Protein AF-A0A922ZAZ8-F1 (afdb_monomer)

pLDDT: mean 83.33, std 14.6, range [40.16, 95.69]

Secondary structure (DSSP, 8-state):
--EEEEES-TT---EEEESSHHHHHHHHB-TTSBBB-TTT--BEEEE--EE-SSTT-EE--EEEEEEE-SPTT-S-EEEEEEEESSSS----EEEEEEES---SSS-----S-SS-PPP---HHHHHHHHHHHHHTT--

Mean predicted aligned error: 6.71 Å

Nearest PDB structures (foldseek):
  8xmc-assembly1_I  TM=3.339E-01  e=3.211E+00  Arabidopsis thaliana

Structure (mmCIF, N/CA/C/O backbone):
data_AF-A0A922ZAZ8-F1
#
_entry.id   AF-A0A922ZAZ8-F1
#
loop_
_atom_site.group_PDB
_atom_site.id
_atom_site.type_symbol
_atom_site.label_atom_id
_atom_site.label_alt_id
_atom_site.label_comp_id
_atom_site.label_asym_id
_atom_site.label_entity_id
_atom_site.label_seq_id
_atom_site.pdbx_PDB_ins_code
_atom_site.Cartn_x
_atom_site.Cartn_y
_atom_site.Cartn_z
_atom_site.occupancy
_atom_site.B_iso_or_equiv
_atom_site.auth_seq_id
_atom_site.auth_comp_id
_atom_site.auth_asym_id
_atom_site.auth_atom_id
_atom_site.pdbx_PDB_model_num
ATOM 1 N N . MET A 1 1 ? 12.514 -1.447 9.404 1.00 65.75 1 MET A N 1
ATOM 2 C CA . MET A 1 1 ? 12.763 -0.946 8.036 1.00 65.75 1 MET A CA 1
ATOM 3 C C . MET A 1 1 ? 11.838 0.235 7.806 1.00 65.75 1 MET A C 1
ATOM 5 O O . MET A 1 1 ? 10.653 0.091 8.077 1.00 65.75 1 MET A O 1
ATOM 9 N N . SER A 1 2 ? 12.363 1.373 7.359 1.00 84.56 2 SER A N 1
ATOM 10 C CA . SER A 1 2 ? 11.558 2.562 7.050 1.00 84.56 2 SER A CA 1
ATOM 11 C C . SER A 1 2 ? 11.052 2.548 5.607 1.00 84.56 2 SER A C 1
ATOM 13 O O . SER A 1 2 ? 11.735 2.026 4.724 1.00 84.56 2 SER A O 1
ATOM 15 N N . PHE A 1 3 ? 9.915 3.186 5.352 1.00 89.56 3 PHE A N 1
ATOM 16 C CA . PHE A 1 3 ? 9.341 3.381 4.024 1.00 89.56 3 PHE A CA 1
ATOM 17 C C . PHE A 1 3 ? 9.553 4.826 3.578 1.00 89.56 3 PHE A C 1
ATOM 19 O O . PHE A 1 3 ? 9.164 5.747 4.287 1.00 89.56 3 PHE A O 1
ATOM 26 N N . LYS A 1 4 ? 10.174 5.021 2.413 1.00 94.56 4 LYS A N 1
ATOM 27 C CA . LYS A 1 4 ? 10.264 6.327 1.752 1.00 94.56 4 LYS A CA 1
ATOM 28 C C . LYS A 1 4 ? 9.060 6.469 0.826 1.00 94.56 4 LYS A C 1
ATOM 30 O O . LYS A 1 4 ? 8.879 5.615 -0.042 1.00 94.56 4 LYS A O 1
ATOM 35 N N . LEU A 1 5 ? 8.263 7.511 1.030 1.00 94.44 5 LEU A N 1
ATOM 36 C CA . LEU A 1 5 ? 7.112 7.827 0.196 1.00 94.44 5 LEU A CA 1
ATOM 37 C C . LEU A 1 5 ? 7.442 9.005 -0.722 1.00 94.44 5 LEU A C 1
ATOM 39 O O . LEU A 1 5 ? 8.099 9.964 -0.313 1.00 94.44 5 LEU A O 1
ATOM 43 N N . THR A 1 6 ? 6.944 8.942 -1.950 1.00 93.62 6 THR A N 1
ATOM 44 C CA . THR A 1 6 ? 7.045 10.012 -2.944 1.00 93.62 6 THR A CA 1
ATOM 45 C C . THR A 1 6 ? 5.647 10.506 -3.288 1.00 93.62 6 THR A C 1
ATOM 47 O O . THR A 1 6 ? 4.762 9.698 -3.573 1.00 93.62 6 THR A O 1
ATOM 50 N N . CYS A 1 7 ? 5.437 11.821 -3.222 1.00 92.94 7 CYS A N 1
ATOM 51 C CA . CYS A 1 7 ? 4.177 12.447 -3.608 1.00 92.94 7 CYS A CA 1
ATOM 52 C C . CYS A 1 7 ? 4.030 12.463 -5.135 1.00 92.94 7 CYS A C 1
ATOM 54 O O . CYS A 1 7 ? 4.995 12.735 -5.843 1.00 92.94 7 CYS A O 1
ATOM 56 N N . ASN A 1 8 ? 2.827 12.196 -5.653 1.00 90.25 8 ASN A N 1
ATOM 57 C CA . ASN A 1 8 ? 2.560 12.334 -7.089 1.00 90.25 8 ASN A CA 1
ATOM 58 C C . ASN A 1 8 ? 2.424 13.801 -7.535 1.00 90.25 8 ASN A C 1
ATOM 60 O O . ASN A 1 8 ? 2.486 14.083 -8.729 1.00 90.25 8 ASN A O 1
ATOM 64 N N . ASN A 1 9 ? 2.199 14.735 -6.607 1.00 90.62 9 ASN A N 1
ATOM 65 C CA . ASN A 1 9 ? 2.150 16.153 -6.937 1.00 90.62 9 ASN A CA 1
ATOM 66 C C . ASN A 1 9 ? 3.578 16.692 -7.097 1.00 90.62 9 ASN A C 1
ATOM 68 O O . ASN A 1 9 ? 4.282 16.860 -6.110 1.00 90.62 9 ASN A O 1
ATOM 72 N N . ILE A 1 10 ? 3.979 17.012 -8.329 1.00 85.25 10 ILE A N 1
ATOM 73 C CA . ILE A 1 10 ? 5.329 17.506 -8.668 1.00 85.25 10 ILE A CA 1
ATOM 74 C C . ILE A 1 10 ? 5.657 18.827 -7.951 1.00 85.25 10 ILE A C 1
ATOM 76 O O . ILE A 1 10 ? 6.815 19.100 -7.648 1.00 85.25 10 ILE A O 1
ATOM 80 N N . LYS A 1 11 ? 4.640 19.642 -7.640 1.00 89.19 11 LYS A N 1
ATOM 81 C CA . LYS A 1 11 ? 4.817 20.895 -6.888 1.00 89.19 11 LYS A CA 1
ATOM 82 C C . LYS A 1 11 ? 5.035 20.649 -5.393 1.00 89.19 11 LYS A C 1
ATOM 84 O O . LYS A 1 11 ? 5.528 21.525 -4.692 1.00 89.19 11 LYS A O 1
ATOM 89 N N . CYS A 1 12 ? 4.663 19.469 -4.902 1.00 86.88 12 CYS A N 1
ATOM 90 C CA . CYS A 1 12 ? 4.873 19.054 -3.525 1.00 86.88 12 CYS A CA 1
ATOM 91 C C . CYS A 1 12 ? 6.255 18.401 -3.419 1.00 86.88 12 CYS A C 1
ATOM 93 O O . CYS A 1 12 ? 6.441 17.231 -3.749 1.00 86.88 12 CYS A O 1
ATOM 95 N N . GLN A 1 13 ? 7.240 19.171 -2.960 1.00 78.88 13 GLN A N 1
ATOM 96 C CA . GLN A 1 13 ? 8.621 18.700 -2.815 1.00 78.88 13 GLN A CA 1
ATOM 97 C C . GLN A 1 13 ? 8.835 17.820 -1.572 1.00 78.88 13 GLN A C 1
ATOM 99 O O . GLN A 1 13 ? 9.969 17.441 -1.269 1.00 78.88 13 GLN A O 1
ATOM 104 N N . SER A 1 14 ? 7.776 17.472 -0.835 1.00 76.88 14 SER A N 1
ATOM 105 C CA . SER A 1 14 ? 7.933 16.732 0.407 1.00 76.88 14 SER A CA 1
ATOM 106 C C . SER A 1 14 ? 8.172 15.241 0.172 1.00 76.88 14 SER A C 1
ATOM 108 O O . SER A 1 14 ? 7.345 14.480 -0.340 1.00 76.88 14 SER A O 1
ATOM 110 N N . CYS A 1 15 ? 9.366 14.807 0.571 1.00 73.75 15 CYS A N 1
ATOM 111 C CA . CYS A 1 15 ? 9.699 13.401 0.731 1.00 73.75 15 CYS A CA 1
ATOM 112 C C . CYS A 1 15 ? 9.334 12.976 2.150 1.00 73.75 15 CYS A C 1
ATOM 114 O O . CYS A 1 15 ? 9.985 13.388 3.108 1.00 73.75 15 CYS A O 1
ATOM 116 N N . GLN A 1 16 ? 8.333 12.108 2.277 1.00 89.25 16 GLN A N 1
ATOM 117 C CA . GLN A 1 16 ? 7.899 11.612 3.579 1.00 89.25 16 GLN A CA 1
ATOM 118 C C . GLN A 1 16 ? 8.553 10.272 3.902 1.00 89.25 16 GLN A C 1
ATOM 120 O O . GLN A 1 16 ? 8.933 9.494 3.014 1.00 89.25 16 GLN A O 1
ATOM 125 N N . ARG A 1 17 ? 8.689 9.982 5.196 1.00 92.12 17 ARG A N 1
ATOM 126 C CA . ARG A 1 17 ? 9.300 8.740 5.665 1.00 92.12 17 ARG A CA 1
ATOM 127 C C . ARG A 1 17 ? 8.516 8.158 6.829 1.00 92.12 17 ARG A C 1
ATOM 129 O O . ARG A 1 17 ? 8.539 8.707 7.923 1.00 92.12 17 ARG A O 1
ATOM 136 N N . ALA A 1 18 ? 7.919 6.990 6.614 1.00 91.19 18 ALA A N 1
ATOM 137 C CA . ALA A 1 18 ? 7.368 6.192 7.700 1.00 91.19 18 ALA A CA 1
ATOM 138 C C . ALA A 1 18 ? 8.474 5.328 8.325 1.00 91.19 18 ALA A C 1
ATOM 140 O O . ALA A 1 18 ? 9.213 4.624 7.627 1.00 91.19 18 ALA A O 1
ATOM 141 N N . LYS A 1 19 ? 8.602 5.348 9.649 1.00 88.75 19 LYS A N 1
ATOM 142 C CA . LYS A 1 19 ? 9.599 4.593 10.423 1.00 88.75 19 LYS A CA 1
ATOM 143 C C . LYS A 1 19 ? 9.379 3.084 10.321 1.00 88.75 19 LYS A C 1
ATOM 145 O O . LYS A 1 19 ? 10.342 2.314 10.314 1.00 88.75 19 LYS A O 1
ATOM 150 N N . ASN A 1 20 ? 8.119 2.664 10.243 1.00 84.75 20 ASN A N 1
ATOM 151 C CA . ASN A 1 20 ? 7.697 1.270 10.176 1.00 84.75 20 ASN A CA 1
ATOM 152 C C . ASN A 1 20 ? 6.286 1.144 9.555 1.00 84.75 20 ASN A C 1
ATOM 154 O O . ASN A 1 20 ? 5.728 2.129 9.083 1.00 84.75 20 ASN A O 1
ATOM 158 N N . ILE A 1 21 ? 5.726 -0.072 9.506 1.00 85.75 21 ILE A N 1
ATOM 159 C CA . ILE A 1 21 ? 4.418 -0.329 8.871 1.00 85.75 21 ILE A CA 1
ATOM 160 C C . ILE A 1 21 ? 3.245 0.245 9.672 1.00 85.75 21 ILE A C 1
ATOM 162 O O . ILE A 1 21 ? 2.253 0.652 9.084 1.00 85.75 21 ILE A O 1
ATOM 166 N N . VAL A 1 22 ? 3.365 0.299 11.002 1.00 86.12 22 VAL A N 1
ATOM 167 C CA . VAL A 1 22 ? 2.336 0.870 11.882 1.00 86.12 22 VAL A CA 1
ATOM 168 C C . VAL A 1 22 ? 2.247 2.369 11.640 1.00 86.12 22 VAL A C 1
ATOM 170 O O . VAL A 1 22 ? 1.169 2.885 11.394 1.00 86.12 22 VAL A O 1
ATOM 173 N N 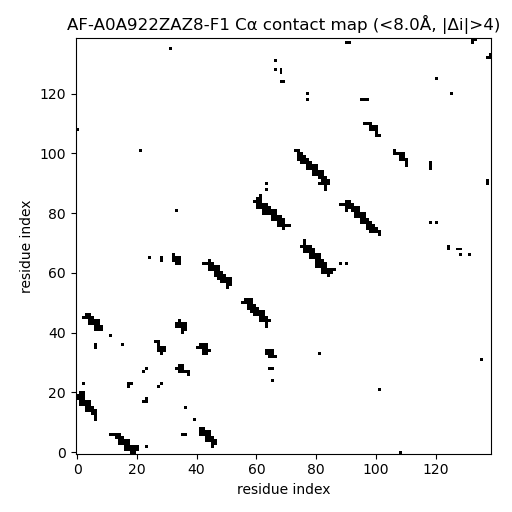. ASP A 1 23 ? 3.399 3.036 11.619 1.00 89.38 23 ASP A N 1
ATOM 174 C CA . ASP A 1 23 ? 3.531 4.449 11.270 1.00 89.38 23 ASP A CA 1
ATOM 175 C C . ASP A 1 23 ? 3.006 4.733 9.852 1.00 89.38 23 ASP A C 1
ATOM 177 O O . ASP A 1 23 ? 2.244 5.672 9.643 1.00 89.38 23 ASP A O 1
ATOM 181 N N . LEU A 1 24 ? 3.330 3.865 8.884 1.00 91.81 24 LEU A N 1
ATOM 182 C CA . LEU A 1 24 ? 2.834 3.981 7.510 1.00 91.81 24 LEU A CA 1
ATOM 183 C C . LEU A 1 24 ? 1.299 3.949 7.448 1.00 91.81 24 LEU A C 1
ATOM 185 O O . LEU A 1 24 ? 0.696 4.799 6.801 1.00 91.81 24 LEU A O 1
ATOM 189 N N . ILE A 1 25 ? 0.679 2.975 8.118 1.00 90.81 25 ILE A N 1
ATOM 190 C CA . ILE A 1 25 ? -0.779 2.812 8.138 1.00 90.81 25 ILE A CA 1
ATOM 191 C C . ILE A 1 25 ? -1.446 3.978 8.870 1.00 90.81 25 ILE A C 1
ATOM 193 O O . ILE A 1 25 ? -2.386 4.559 8.346 1.00 90.81 25 ILE A O 1
ATOM 197 N N . SER A 1 26 ? -0.957 4.338 10.057 1.00 90.75 26 SER A N 1
ATOM 198 C CA . SER A 1 26 ? -1.610 5.344 10.898 1.00 90.75 26 SER A CA 1
ATOM 199 C C . SER A 1 26 ? -1.541 6.758 10.327 1.00 90.75 26 SER A C 1
ATOM 201 O O . SER A 1 26 ? -2.478 7.522 10.526 1.00 90.75 26 SER A O 1
ATOM 203 N N . ASN A 1 27 ? -0.443 7.111 9.651 1.00 94.00 27 ASN A N 1
ATOM 204 C CA . ASN A 1 27 ? -0.175 8.503 9.278 1.00 94.00 27 ASN A CA 1
ATOM 205 C C . ASN A 1 27 ? -0.286 8.785 7.781 1.00 94.00 27 ASN A C 1
ATOM 207 O O . ASN A 1 27 ? -0.366 9.947 7.392 1.00 94.00 27 ASN A O 1
ATOM 211 N N . TYR A 1 28 ? -0.271 7.751 6.940 1.00 95.62 28 TYR A N 1
ATOM 212 C CA . TYR A 1 28 ? -0.228 7.945 5.494 1.00 95.62 28 TYR A CA 1
ATOM 213 C C . TYR A 1 28 ? -1.314 7.193 4.741 1.00 95.62 28 TYR A C 1
ATOM 215 O O . TYR A 1 28 ? -1.481 7.479 3.567 1.00 95.62 28 TYR A O 1
ATOM 223 N N . VAL A 1 29 ? -2.050 6.250 5.332 1.00 95.56 29 VAL A N 1
ATOM 224 C CA . VAL A 1 29 ? -3.150 5.577 4.620 1.00 95.56 29 VAL A CA 1
ATOM 225 C C . VAL A 1 29 ? -4.432 6.389 4.785 1.00 95.56 29 VAL A C 1
ATOM 227 O O . VAL A 1 29 ? -4.897 6.609 5.900 1.00 95.56 29 VAL A O 1
ATOM 230 N N . GLY A 1 30 ? -4.989 6.849 3.665 1.00 95.31 30 GLY A N 1
ATOM 231 C CA . GLY A 1 30 ? -6.276 7.533 3.619 1.00 95.31 30 GLY A CA 1
ATOM 232 C C . GLY A 1 30 ? -7.460 6.577 3.764 1.00 95.31 30 GLY A C 1
ATOM 233 O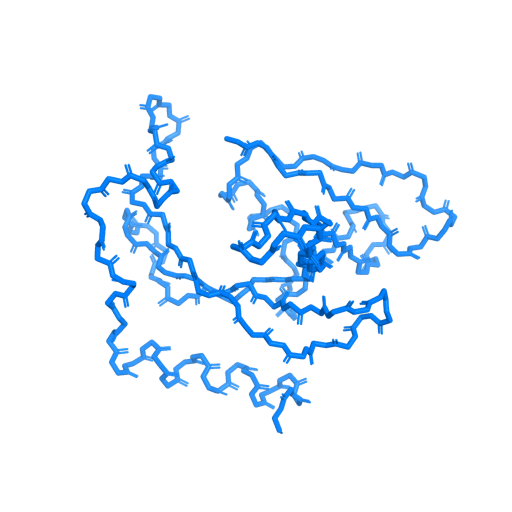 O . GLY A 1 30 ? -7.317 5.357 3.707 1.00 95.31 30 GLY A O 1
ATOM 234 N N . ASN A 1 31 ? -8.660 7.145 3.895 1.00 93.19 31 ASN A N 1
ATOM 235 C CA . ASN A 1 31 ? -9.909 6.374 3.989 1.00 93.19 31 ASN A CA 1
ATOM 236 C C . ASN A 1 31 ? -10.224 5.564 2.718 1.00 93.19 31 ASN A C 1
ATOM 238 O O . ASN A 1 31 ? -11.002 4.621 2.771 1.00 93.19 31 ASN A O 1
ATOM 242 N N . ASP A 1 32 ? -9.617 5.929 1.589 1.00 93.38 32 ASP A N 1
ATOM 243 C CA . ASP A 1 32 ? -9.693 5.223 0.309 1.00 93.38 32 ASP A CA 1
ATOM 244 C C . ASP A 1 32 ? -8.584 4.169 0.143 1.00 93.38 32 ASP A C 1
ATOM 246 O O . ASP A 1 32 ? -8.342 3.690 -0.963 1.00 93.38 32 ASP A O 1
ATOM 250 N N . HIS A 1 33 ? -7.885 3.827 1.231 1.00 95.44 33 HIS A N 1
ATOM 251 C CA . HIS A 1 33 ? -6.770 2.875 1.300 1.00 95.44 33 HIS A CA 1
ATOM 252 C C . HIS A 1 33 ? -5.488 3.310 0.586 1.00 95.44 33 HIS A C 1
ATOM 254 O O . HIS A 1 33 ? -4.471 2.621 0.700 1.00 95.44 33 HIS A O 1
ATOM 260 N N . PHE A 1 34 ? -5.476 4.440 -0.122 1.00 95.62 34 PHE A N 1
ATOM 261 C CA . PHE A 1 34 ? -4.280 4.947 -0.791 1.00 95.62 34 PHE A CA 1
ATOM 262 C C . PHE A 1 34 ? -3.347 5.653 0.185 1.00 95.62 34 PHE A C 1
ATOM 264 O O . PHE A 1 34 ? -3.773 6.232 1.182 1.00 95.62 34 PHE A O 1
ATOM 271 N N . PHE A 1 35 ? -2.052 5.658 -0.125 1.00 95.69 35 PHE A N 1
ATOM 272 C CA . PHE A 1 35 ? -1.123 6.529 0.575 1.00 95.69 35 PHE A CA 1
ATOM 273 C C . PHE A 1 35 ? -1.418 7.986 0.220 1.00 95.69 35 PHE A C 1
ATOM 275 O O . PHE A 1 35 ? -1.512 8.317 -0.961 1.00 95.69 35 PHE A O 1
ATOM 282 N N . LYS A 1 36 ? -1.522 8.860 1.216 1.00 95.50 36 LYS A N 1
ATOM 283 C CA . LYS A 1 36 ? -1.835 10.281 1.087 1.00 95.50 36 LYS A CA 1
ATOM 284 C C . LYS A 1 36 ? -0.714 11.122 1.672 1.00 95.50 36 LYS A C 1
ATOM 286 O O . LYS A 1 36 ? -0.156 10.808 2.721 1.00 95.50 36 LYS A O 1
ATOM 291 N N . CYS A 1 37 ? -0.393 12.206 0.978 1.00 94.50 37 CYS A N 1
ATOM 292 C CA . CYS A 1 37 ? 0.522 13.212 1.487 1.00 94.50 37 CYS A CA 1
ATOM 293 C C . CYS A 1 37 ? -0.193 14.033 2.570 1.00 94.50 37 CYS A C 1
ATOM 295 O O . CYS A 1 37 ? -1.233 14.612 2.259 1.00 94.50 37 CYS A O 1
ATOM 297 N N . PRO A 1 38 ? 0.344 14.140 3.797 1.00 92.81 38 PRO A N 1
ATOM 298 C CA . PRO A 1 38 ? -0.297 14.915 4.861 1.00 92.81 38 PRO A CA 1
ATOM 299 C C . PRO A 1 38 ? -0.343 16.421 4.559 1.00 92.81 38 PRO A C 1
ATOM 301 O O . PRO A 1 38 ? -1.182 17.127 5.102 1.00 92.81 38 PRO A O 1
ATOM 304 N N . GLU A 1 39 ? 0.525 16.916 3.673 1.00 93.00 39 GLU A N 1
ATOM 305 C CA . GLU A 1 39 ? 0.606 18.343 3.336 1.00 93.00 39 GLU A CA 1
ATOM 306 C C . GLU A 1 39 ? -0.357 18.755 2.216 1.00 93.00 39 GLU A C 1
ATOM 308 O O . GLU A 1 39 ? -0.924 19.841 2.257 1.00 93.00 39 GLU A O 1
ATOM 313 N N . CYS A 1 40 ? -0.539 17.913 1.191 1.00 93.31 40 CYS A N 1
ATOM 314 C CA . CYS A 1 40 ? -1.317 18.280 -0.003 1.00 93.31 40 CYS A CA 1
ATOM 315 C C . CYS A 1 40 ? -2.426 17.288 -0.373 1.00 93.31 40 CYS A C 1
ATOM 317 O O . CYS A 1 40 ? -3.041 17.432 -1.430 1.00 93.31 40 CYS A O 1
ATOM 319 N N . SER A 1 41 ? -2.652 16.255 0.445 1.00 93.25 41 SER A N 1
ATOM 320 C CA . SER A 1 41 ? -3.672 15.206 0.271 1.00 93.25 41 SER A CA 1
ATOM 321 C C . SER A 1 41 ? -3.607 14.401 -1.037 1.00 93.25 41 SER A C 1
ATOM 323 O O . SER A 1 41 ? -4.447 13.534 -1.275 1.00 93.25 41 SER A O 1
ATOM 325 N N . HIS A 1 42 ? -2.606 14.631 -1.891 1.00 93.50 42 HIS A N 1
ATOM 326 C CA . HIS A 1 42 ? -2.418 13.859 -3.115 1.00 93.50 42 HIS A CA 1
ATOM 327 C C . HIS A 1 42 ? -1.927 12.447 -2.809 1.00 93.50 42 HIS A C 1
ATOM 329 O O . HIS A 1 42 ? -1.266 12.194 -1.797 1.00 93.50 42 HIS A O 1
ATOM 335 N N . ASN A 1 43 ? -2.208 11.533 -3.739 1.00 94.00 43 ASN A N 1
ATOM 336 C CA . ASN A 1 43 ? -1.729 10.163 -3.643 1.00 94.00 43 ASN A CA 1
ATOM 337 C C . ASN A 1 43 ? -0.197 10.121 -3.645 1.00 94.00 43 ASN A C 1
ATOM 339 O O . ASN A 1 43 ? 0.463 10.817 -4.421 1.00 94.00 43 ASN A O 1
ATOM 343 N N . MET A 1 44 ? 0.353 9.254 -2.808 1.00 94.31 44 MET A N 1
ATOM 344 C CA . MET A 1 44 ? 1.773 8.949 -2.732 1.00 94.31 44 MET A CA 1
ATOM 345 C C . MET A 1 44 ? 2.040 7.512 -3.176 1.00 94.31 44 MET A C 1
ATOM 347 O O . MET A 1 44 ? 1.130 6.704 -3.373 1.00 94.31 44 MET A O 1
ATOM 351 N N . TYR A 1 45 ? 3.315 7.174 -3.312 1.00 94.50 45 TYR A N 1
ATOM 352 C CA . TYR A 1 45 ? 3.740 5.803 -3.546 1.00 94.50 45 TYR A CA 1
ATOM 353 C C . TYR A 1 45 ? 5.068 5.481 -2.880 1.00 94.50 45 TYR A C 1
ATOM 355 O O . TYR A 1 45 ? 5.864 6.361 -2.559 1.00 94.50 45 TYR A O 1
ATOM 363 N N . ILE A 1 46 ? 5.327 4.186 -2.734 1.00 94.12 46 ILE A N 1
ATOM 364 C CA . ILE A 1 46 ? 6.626 3.645 -2.343 1.00 94.12 46 ILE A CA 1
ATOM 365 C C . ILE A 1 46 ? 7.161 2.855 -3.534 1.00 94.12 46 ILE A C 1
ATOM 367 O O . ILE A 1 46 ? 6.569 1.845 -3.919 1.00 94.12 46 ILE A O 1
ATOM 371 N N . LYS A 1 47 ? 8.284 3.293 -4.113 1.00 93.38 47 LYS A N 1
ATOM 372 C CA . LYS A 1 47 ? 8.993 2.506 -5.131 1.00 93.38 47 LYS A CA 1
ATOM 373 C C . LYS A 1 47 ? 9.802 1.407 -4.440 1.00 93.38 47 LYS A C 1
ATOM 375 O O . LYS A 1 47 ? 10.512 1.667 -3.465 1.00 93.38 47 LYS A O 1
ATOM 380 N N . LYS A 1 48 ? 9.695 0.180 -4.938 1.00 91.00 48 LYS A N 1
ATOM 381 C CA . LYS A 1 48 ? 10.559 -0.941 -4.562 1.00 91.00 48 LYS A CA 1
ATOM 382 C C . LYS A 1 48 ? 11.264 -1.471 -5.806 1.00 91.00 48 LYS A C 1
ATOM 384 O O . LYS A 1 48 ? 10.830 -1.202 -6.920 1.00 91.00 48 LYS A O 1
ATOM 389 N N . SER A 1 49 ? 12.352 -2.199 -5.597 1.00 91.69 49 SER A N 1
ATOM 390 C CA . SER A 1 49 ? 13.067 -2.917 -6.646 1.00 91.69 49 SER A CA 1
ATOM 391 C C . SER A 1 49 ? 13.565 -4.230 -6.054 1.00 91.69 49 SER A C 1
ATOM 393 O O . SER A 1 49 ? 14.085 -4.242 -4.933 1.00 91.69 49 SER A O 1
ATOM 395 N N . PHE A 1 50 ? 13.327 -5.326 -6.763 1.00 87.94 50 PHE A N 1
ATOM 396 C CA . PHE A 1 50 ? 13.722 -6.675 -6.375 1.00 87.94 50 PHE A CA 1
ATOM 397 C C . PHE A 1 50 ? 14.416 -7.336 -7.556 1.00 87.94 50 PHE A C 1
ATOM 399 O O . PHE A 1 50 ? 13.886 -7.312 -8.666 1.00 87.94 50 PHE A O 1
ATOM 406 N N . ASN A 1 51 ? 15.566 -7.957 -7.311 1.00 90.44 51 ASN A N 1
ATOM 407 C CA . ASN A 1 51 ? 16.178 -8.836 -8.299 1.00 90.44 51 ASN A CA 1
ATOM 408 C C . ASN A 1 51 ? 15.330 -10.103 -8.398 1.00 90.44 51 ASN A C 1
ATOM 410 O O . ASN A 1 51 ? 14.993 -10.705 -7.374 1.00 90.44 51 ASN A O 1
ATOM 414 N N . LEU A 1 52 ? 14.955 -10.468 -9.618 1.00 87.00 52 LEU A N 1
ATOM 415 C CA . LEU A 1 52 ? 14.277 -11.726 -9.881 1.00 87.00 52 LEU A CA 1
ATOM 416 C C . LEU A 1 52 ? 15.303 -12.858 -9.999 1.00 87.00 52 LEU A C 1
ATOM 418 O O . LEU A 1 52 ? 16.510 -12.620 -10.046 1.00 87.00 52 LEU A O 1
ATOM 422 N N . GLN A 1 53 ? 14.815 -14.098 -9.989 1.00 88.06 53 GLN A N 1
ATOM 423 C CA . GLN A 1 53 ? 15.678 -15.273 -10.123 1.00 88.06 53 GLN A CA 1
ATOM 424 C C . GLN A 1 53 ? 16.319 -15.335 -11.512 1.00 88.06 53 GLN A C 1
ATOM 426 O O . GLN A 1 53 ? 17.445 -15.806 -11.656 1.00 88.06 53 GLN A O 1
ATOM 431 N N . GLU A 1 54 ? 15.623 -14.838 -12.534 1.00 88.69 54 GLU A N 1
ATOM 432 C CA . GLU A 1 54 ? 16.152 -14.728 -13.882 1.00 88.69 54 GLU A CA 1
ATOM 433 C C . GLU A 1 54 ? 17.213 -13.625 -13.963 1.00 88.69 54 GLU A C 1
ATOM 435 O O . GLU A 1 54 ? 16.966 -12.462 -13.627 1.00 88.69 54 GLU A O 1
ATOM 440 N N . LEU A 1 55 ? 18.394 -13.991 -14.466 1.00 89.69 55 LEU A N 1
ATOM 441 C CA . LEU A 1 55 ? 19.539 -13.095 -14.576 1.00 89.69 55 LEU A CA 1
ATOM 442 C C . LEU A 1 55 ? 19.176 -11.802 -15.323 1.00 89.69 55 LEU A C 1
ATOM 444 O O . LEU A 1 55 ? 18.601 -11.825 -16.412 1.00 89.69 55 LEU A O 1
ATOM 448 N N . GLY A 1 56 ? 19.532 -10.667 -14.721 1.00 89.44 56 GLY A N 1
ATOM 449 C CA . GLY A 1 56 ? 19.320 -9.338 -15.298 1.00 89.44 56 GLY A CA 1
ATOM 450 C C . GLY A 1 56 ? 17.877 -8.830 -15.239 1.00 89.44 56 GLY A C 1
ATOM 451 O O . GLY A 1 56 ? 17.617 -7.725 -15.710 1.00 89.44 56 GLY A O 1
ATOM 452 N N . ARG A 1 57 ? 16.933 -9.583 -14.657 1.00 88.75 57 ARG A N 1
ATOM 453 C CA . ARG A 1 57 ? 15.552 -9.120 -14.495 1.00 88.75 57 ARG A CA 1
ATOM 454 C C . ARG A 1 57 ? 15.325 -8.511 -13.118 1.00 88.75 57 ARG A C 1
ATOM 456 O O . ARG A 1 57 ? 15.666 -9.087 -12.087 1.00 88.75 57 ARG A O 1
ATOM 463 N N . THR A 1 58 ? 14.676 -7.353 -13.106 1.00 92.12 58 THR A N 1
ATOM 464 C CA . THR A 1 58 ? 14.237 -6.675 -11.888 1.00 92.12 58 THR A CA 1
ATOM 465 C C . THR A 1 58 ? 12.729 -6.480 -11.908 1.00 92.12 58 THR A C 1
ATOM 467 O O . THR A 1 58 ? 12.116 -6.216 -12.945 1.00 92.12 58 THR A O 1
ATOM 470 N N . TRP A 1 59 ? 12.107 -6.616 -10.742 1.00 88.44 59 TRP A N 1
ATOM 471 C CA . TRP A 1 59 ? 10.720 -6.236 -10.532 1.00 88.44 59 TRP A CA 1
ATOM 472 C C . TRP A 1 59 ? 10.670 -4.933 -9.747 1.00 88.44 59 TRP A C 1
ATOM 474 O O . TRP A 1 59 ? 11.099 -4.877 -8.593 1.00 88.44 59 TRP A O 1
ATOM 484 N N . GLU A 1 60 ? 10.119 -3.890 -10.368 1.00 92.25 60 GLU A N 1
ATOM 485 C CA . GLU A 1 60 ? 10.025 -2.551 -9.784 1.00 92.25 60 GLU A CA 1
ATOM 486 C C . GLU A 1 60 ? 8.573 -2.142 -9.487 1.00 92.25 60 GLU A C 1
ATOM 488 O O . GLU A 1 60 ? 7.984 -1.338 -10.216 1.00 92.25 60 GLU A O 1
ATOM 493 N N . PRO A 1 61 ? 7.935 -2.695 -8.443 1.00 93.81 61 PRO A N 1
ATOM 494 C CA . PRO A 1 61 ? 6.572 -2.323 -8.117 1.00 93.81 61 PRO A CA 1
ATOM 495 C C . PRO A 1 61 ? 6.503 -0.960 -7.427 1.00 93.81 61 PRO A C 1
ATOM 497 O O . PRO A 1 61 ? 7.367 -0.569 -6.633 1.00 93.81 61 PRO A O 1
ATOM 500 N N . TYR A 1 62 ? 5.383 -0.284 -7.657 1.00 95.12 62 TYR A N 1
ATOM 501 C CA . TYR A 1 62 ? 4.966 0.888 -6.902 1.00 95.12 62 TYR A CA 1
ATOM 502 C C . TYR A 1 62 ? 3.854 0.468 -5.944 1.00 95.12 62 TYR A C 1
ATOM 504 O O . TYR A 1 62 ? 2.769 0.082 -6.389 1.00 95.12 62 TYR A O 1
ATOM 512 N N . LEU A 1 63 ? 4.114 0.549 -4.639 1.00 95.38 63 LEU A N 1
ATOM 513 C CA . LEU A 1 63 ? 3.094 0.346 -3.611 1.00 95.38 63 LEU A CA 1
ATOM 514 C C . LEU A 1 63 ? 2.304 1.645 -3.468 1.00 95.38 63 LEU A C 1
ATOM 516 O O . LEU A 1 63 ? 2.897 2.704 -3.263 1.00 95.38 63 LEU A O 1
ATOM 520 N N . ARG A 1 64 ? 0.984 1.564 -3.591 1.00 95.62 64 ARG A N 1
ATOM 521 C CA . ARG A 1 64 ? 0.081 2.721 -3.676 1.00 95.62 64 ARG A CA 1
ATOM 522 C C . ARG A 1 64 ? -0.811 2.893 -2.462 1.00 95.62 64 ARG A C 1
ATOM 524 O O . ARG A 1 64 ? -1.337 3.978 -2.262 1.00 95.62 64 ARG A O 1
ATOM 531 N N . GLY A 1 65 ? -0.989 1.840 -1.680 1.00 95.62 65 GLY A N 1
ATOM 532 C CA . GLY A 1 65 ? -1.926 1.828 -0.572 1.00 95.62 65 GLY A CA 1
ATOM 533 C C . GLY A 1 65 ? -1.895 0.516 0.192 1.00 95.62 65 GLY A C 1
ATOM 534 O O . GLY A 1 65 ? -1.141 -0.397 -0.167 1.00 95.62 65 GLY A O 1
ATOM 535 N N . ILE A 1 66 ? -2.709 0.433 1.240 1.00 95.00 66 ILE A N 1
ATOM 536 C CA . ILE A 1 66 ? -2.836 -0.736 2.109 1.00 95.00 66 ILE A CA 1
ATOM 537 C C . ILE A 1 66 ? -4.304 -0.974 2.439 1.00 95.00 66 ILE A C 1
ATOM 539 O O . ILE A 1 66 ? -4.972 -0.065 2.914 1.00 95.00 66 ILE A O 1
ATOM 543 N N . ILE A 1 67 ? -4.753 -2.223 2.312 1.00 93.50 67 ILE A N 1
ATOM 544 C CA . ILE A 1 67 ? -6.010 -2.679 2.915 1.00 93.50 67 ILE A CA 1
ATOM 545 C C . ILE A 1 67 ? -5.676 -3.551 4.123 1.00 93.50 67 ILE A C 1
ATOM 547 O O . ILE A 1 67 ? -5.012 -4.588 4.011 1.00 93.50 67 ILE A O 1
ATOM 551 N N . GLU A 1 68 ? -6.153 -3.141 5.296 1.00 91.88 68 GLU A N 1
ATOM 552 C CA . GLU A 1 68 ? -5.982 -3.896 6.533 1.00 91.88 68 GLU A CA 1
ATOM 553 C C . GLU A 1 68 ? -6.994 -5.044 6.635 1.00 91.88 68 GLU A C 1
ATOM 555 O O . GLU A 1 68 ? -8.207 -4.829 6.623 1.00 91.88 68 GLU A O 1
ATOM 560 N N . LEU A 1 69 ? -6.513 -6.275 6.815 1.00 89.44 69 LEU A N 1
ATOM 561 C CA . LEU A 1 69 ? -7.359 -7.470 6.954 1.00 89.44 69 LEU A CA 1
ATOM 562 C C . LEU A 1 69 ? -7.418 -7.996 8.397 1.00 89.44 69 LEU A C 1
ATOM 564 O O . LEU A 1 69 ? -8.216 -8.881 8.712 1.00 89.44 69 LEU A O 1
ATOM 568 N N . GLY A 1 70 ? -6.558 -7.487 9.279 1.00 83.06 70 GLY A N 1
ATOM 569 C CA . GLY A 1 70 ? -6.528 -7.821 10.701 1.00 83.06 70 GLY A CA 1
ATOM 570 C C . GLY A 1 70 ? -7.452 -6.960 11.565 1.00 83.06 70 GLY A C 1
ATOM 571 O O . GLY A 1 70 ? -7.948 -5.920 11.140 1.00 83.06 70 GLY A O 1
ATOM 572 N N . ILE A 1 71 ? -7.640 -7.391 12.811 1.00 79.38 71 ILE A N 1
ATOM 573 C CA . ILE A 1 71 ? -8.367 -6.635 13.837 1.00 79.38 71 ILE A CA 1
ATOM 574 C C . ILE A 1 71 ? -7.377 -5.692 14.536 1.00 79.38 71 ILE A C 1
ATOM 576 O O . ILE A 1 71 ? -6.263 -6.101 14.880 1.00 79.38 71 ILE A O 1
ATOM 580 N N . ARG A 1 72 ? -7.765 -4.427 14.744 1.00 77.12 72 ARG A N 1
ATOM 581 C CA . ARG A 1 72 ? -6.961 -3.453 15.503 1.00 77.12 72 ARG A CA 1
ATOM 582 C C . ARG A 1 72 ? -6.674 -3.985 16.914 1.00 77.12 72 ARG A C 1
ATOM 584 O O . ARG A 1 72 ? -7.535 -4.594 17.533 1.00 77.12 72 ARG A O 1
ATOM 591 N N . GLY A 1 73 ? -5.448 -3.784 17.396 1.00 72.00 73 GLY A N 1
ATOM 592 C CA . GLY A 1 73 ? -4.999 -4.257 18.714 1.00 72.00 73 GLY A CA 1
ATOM 593 C C . GLY A 1 73 ? -4.415 -5.676 18.747 1.00 72.00 73 GLY A C 1
ATOM 594 O O . GLY A 1 73 ? -3.727 -6.016 19.702 1.00 72.00 73 GLY A O 1
ATOM 595 N N . HIS A 1 74 ? -4.594 -6.492 17.702 1.00 75.81 74 HIS A N 1
ATOM 596 C CA . HIS A 1 74 ? -3.962 -7.816 17.635 1.00 75.81 74 HIS A CA 1
ATOM 597 C C . HIS A 1 74 ? -2.529 -7.743 17.101 1.00 75.81 74 HIS A C 1
ATOM 599 O O . HIS A 1 74 ? -2.271 -7.073 16.105 1.00 75.81 74 HIS A O 1
ATOM 605 N N . SER A 1 75 ? -1.610 -8.514 17.690 1.00 69.81 75 SER A N 1
ATOM 606 C CA . SER A 1 75 ? -0.205 -8.584 17.251 1.00 69.81 75 SER A CA 1
ATOM 607 C C . SER A 1 75 ? -0.033 -9.141 15.833 1.00 69.81 75 SER A C 1
ATOM 609 O O . SER A 1 75 ? 0.914 -8.777 15.138 1.00 69.81 75 SER A O 1
ATOM 611 N N . TYR A 1 76 ? -0.952 -10.009 15.392 1.00 73.62 76 TYR A N 1
ATOM 612 C CA . TYR A 1 76 ? -0.993 -10.540 14.030 1.00 73.62 76 TYR A CA 1
ATOM 613 C C . TYR A 1 76 ? -2.059 -9.823 13.204 1.00 73.62 76 TYR A C 1
ATOM 615 O O . TYR A 1 76 ? -3.257 -10.064 13.379 1.00 73.62 76 TYR A O 1
ATOM 623 N N . ARG A 1 77 ? -1.627 -8.961 12.279 1.00 81.12 77 ARG A N 1
ATOM 624 C CA . ARG A 1 77 ? -2.533 -8.257 11.362 1.00 81.12 77 ARG A CA 1
ATOM 625 C C . ARG A 1 77 ? -2.068 -8.449 9.922 1.00 81.12 77 ARG A C 1
ATOM 627 O O . ARG A 1 77 ? -1.076 -7.841 9.517 1.00 81.12 77 ARG A O 1
ATOM 634 N N . PRO A 1 78 ? -2.752 -9.310 9.150 1.00 86.75 78 PRO A N 1
ATOM 635 C CA . PRO A 1 78 ? -2.523 -9.380 7.721 1.00 86.75 78 PRO A CA 1
ATOM 636 C C . PRO A 1 78 ? -3.027 -8.108 7.049 1.00 86.75 78 PRO A C 1
ATOM 638 O O . PRO A 1 78 ? -3.984 -7.471 7.502 1.00 86.75 78 PRO A O 1
ATOM 641 N N . PHE A 1 79 ? -2.383 -7.761 5.949 1.00 89.56 79 PHE A N 1
ATOM 642 C CA . PHE A 1 79 ? -2.755 -6.643 5.104 1.00 89.56 79 PHE A CA 1
ATOM 643 C C . PHE A 1 79 ? -2.298 -6.925 3.673 1.00 89.56 79 PHE A C 1
ATOM 645 O O . PHE A 1 79 ? -1.437 -7.773 3.428 1.00 89.56 79 PHE A O 1
ATOM 652 N N . ILE A 1 80 ? -2.878 -6.217 2.716 1.00 91.75 80 ILE A N 1
ATOM 653 C CA . ILE A 1 80 ? -2.418 -6.262 1.330 1.00 91.75 80 ILE A CA 1
ATOM 654 C C . ILE A 1 80 ? -1.914 -4.889 0.929 1.00 91.75 80 ILE A C 1
ATOM 656 O O . ILE A 1 80 ? -2.527 -3.880 1.264 1.00 91.75 80 ILE A O 1
ATOM 660 N N . PHE A 1 81 ? -0.797 -4.849 0.214 1.00 94.25 81 PHE A N 1
ATOM 661 C CA . PHE A 1 81 ? -0.419 -3.668 -0.541 1.00 94.25 81 PHE A CA 1
ATOM 662 C C . PHE A 1 81 ? -1.18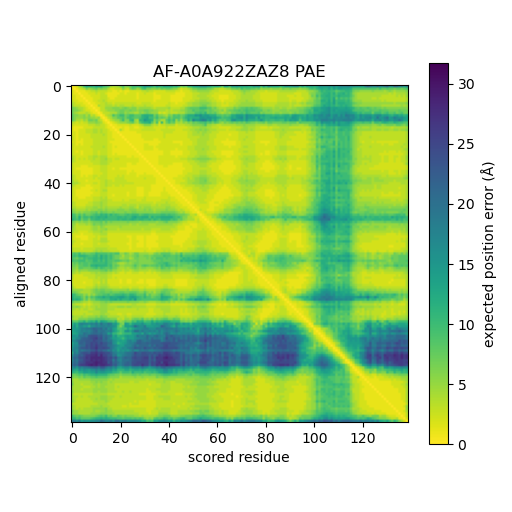9 -3.640 -1.857 1.00 94.25 81 PHE A C 1
ATOM 664 O O . PHE A 1 81 ? -1.247 -4.648 -2.566 1.00 94.25 81 PHE A O 1
ATOM 671 N N . LEU A 1 82 ? -1.701 -2.465 -2.204 1.00 95.25 82 LEU A N 1
ATOM 672 C CA . LEU A 1 82 ? -2.180 -2.160 -3.548 1.00 95.25 82 LEU A CA 1
ATOM 673 C C . LEU A 1 82 ? -0.971 -1.825 -4.417 1.00 95.25 82 LEU A C 1
ATOM 675 O O . LEU A 1 82 ? -0.175 -0.951 -4.060 1.00 95.25 82 LEU A O 1
ATOM 679 N N . VAL A 1 83 ? -0.801 -2.533 -5.530 1.00 95.38 83 VAL A N 1
ATOM 680 C CA . VAL A 1 83 ? 0.418 -2.467 -6.338 1.00 95.38 83 VAL A CA 1
ATOM 681 C C . VAL A 1 83 ? 0.099 -2.059 -7.766 1.00 95.38 83 VAL A C 1
ATOM 683 O O . VAL A 1 83 ? -0.844 -2.539 -8.392 1.00 95.38 83 VAL A O 1
ATOM 686 N N . SER A 1 84 ? 0.940 -1.185 -8.305 1.00 94.50 84 SER A N 1
ATOM 687 C CA . SER A 1 84 ? 0.947 -0.835 -9.724 1.00 94.50 84 SER A CA 1
ATOM 688 C C . SER A 1 84 ? 2.308 -1.152 -10.338 1.00 94.50 84 SER A C 1
ATOM 690 O O . SER A 1 84 ? 3.340 -0.969 -9.689 1.00 94.50 84 SER A O 1
ATOM 692 N N . ARG A 1 85 ? 2.313 -1.619 -11.592 1.00 88.06 85 ARG A N 1
ATOM 693 C CA . ARG A 1 85 ? 3.545 -1.845 -12.373 1.00 88.06 85 ARG A CA 1
ATOM 694 C C . ARG A 1 85 ? 4.085 -0.571 -13.025 1.00 88.06 85 ARG A C 1
ATOM 696 O O . ARG A 1 85 ? 5.246 -0.524 -13.404 1.00 88.06 85 ARG A O 1
ATOM 703 N N . LYS A 1 86 ? 3.233 0.443 -13.187 1.00 84.25 86 LYS A N 1
ATOM 704 C CA . LYS A 1 86 ? 3.551 1.716 -13.841 1.00 84.25 86 LYS A CA 1
ATOM 705 C C . LYS A 1 86 ? 3.330 2.886 -12.882 1.00 84.25 86 LYS A C 1
ATOM 707 O O . LYS A 1 86 ? 2.628 2.778 -11.875 1.00 84.25 86 LYS A O 1
ATOM 712 N N . ALA A 1 87 ? 3.897 4.038 -13.233 1.00 75.94 87 ALA A N 1
ATOM 713 C CA . ALA A 1 87 ? 3.764 5.268 -12.457 1.00 75.94 87 ALA A CA 1
ATOM 714 C C . ALA A 1 87 ? 2.333 5.861 -12.460 1.00 75.94 87 ALA A C 1
ATOM 716 O O . ALA A 1 87 ? 2.021 6.669 -11.592 1.00 75.94 87 ALA A O 1
ATOM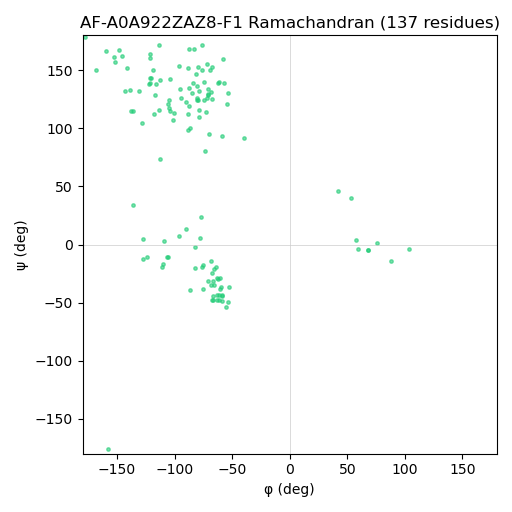 717 N N . ASN A 1 88 ? 1.445 5.416 -13.354 1.00 74.19 88 ASN A N 1
ATOM 718 C CA . ASN A 1 88 ? 0.122 5.996 -13.634 1.00 74.19 88 ASN A CA 1
ATOM 719 C C . ASN A 1 88 ? -0.994 5.685 -12.609 1.00 74.19 88 ASN A C 1
ATOM 721 O O . ASN A 1 88 ? -2.166 5.731 -12.963 1.00 74.19 88 ASN A O 1
ATOM 725 N N . ASN A 1 89 ? -0.656 5.353 -11.358 1.00 74.06 89 ASN A N 1
ATOM 726 C CA . ASN A 1 89 ? -1.588 5.048 -10.254 1.00 74.06 89 ASN A CA 1
ATOM 727 C C . ASN A 1 89 ? -2.575 3.880 -10.459 1.00 74.06 89 ASN A C 1
ATOM 729 O O . ASN A 1 89 ? -3.266 3.523 -9.508 1.00 74.06 89 ASN A O 1
ATOM 733 N N . HIS A 1 90 ? -2.616 3.240 -11.628 1.00 88.69 90 HIS A N 1
ATOM 734 C CA . HIS A 1 90 ? -3.527 2.130 -11.889 1.00 88.69 90 HIS A CA 1
ATOM 735 C C . HIS A 1 90 ? -3.092 0.861 -11.140 1.00 88.69 90 HIS A C 1
ATOM 737 O O . HIS A 1 90 ? -2.043 0.268 -11.435 1.00 88.69 90 HIS A O 1
ATOM 743 N N . ILE A 1 91 ? -3.905 0.430 -10.174 1.00 93.56 91 ILE A N 1
ATOM 744 C CA . ILE A 1 91 ? -3.668 -0.804 -9.420 1.00 93.56 91 ILE A CA 1
ATOM 745 C C . ILE A 1 91 ? -3.833 -1.998 -10.361 1.00 93.56 91 ILE A C 1
ATOM 747 O O . ILE A 1 91 ? -4.829 -2.134 -11.052 1.00 93.56 91 ILE A O 1
ATOM 751 N N . SER A 1 92 ? -2.810 -2.843 -10.426 1.00 91.81 92 SER A N 1
ATOM 752 C CA . SER A 1 92 ? -2.741 -4.005 -11.333 1.00 91.81 92 SER A CA 1
ATOM 753 C C . SER A 1 92 ? -2.497 -5.313 -10.594 1.00 91.81 92 SER A C 1
ATOM 755 O O . SER A 1 92 ? -2.585 -6.381 -11.193 1.00 91.81 92 SER A O 1
ATOM 757 N N . SER A 1 93 ? -2.157 -5.251 -9.308 1.00 92.25 93 SER A N 1
ATOM 758 C CA . SER A 1 93 ? -1.994 -6.432 -8.474 1.0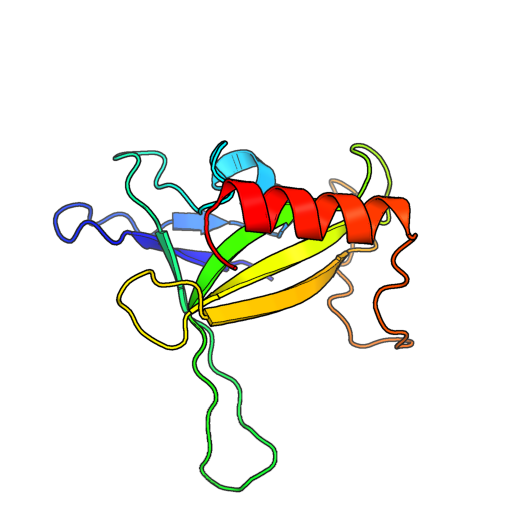0 92.25 93 SER A CA 1
ATOM 759 C C . SER A 1 93 ? -2.110 -6.091 -6.990 1.00 92.25 93 SER A C 1
ATOM 761 O O . SER A 1 93 ? -2.042 -4.930 -6.580 1.00 92.25 93 SER A O 1
ATOM 763 N N . CYS A 1 94 ? -2.259 -7.135 -6.179 1.00 91.81 94 CYS A N 1
ATOM 764 C CA . CYS A 1 94 ? -2.166 -7.065 -4.726 1.00 91.81 94 CYS A CA 1
ATOM 765 C C . CYS A 1 94 ? -0.925 -7.828 -4.255 1.00 91.81 94 CYS A C 1
ATOM 767 O O . CYS A 1 94 ? -0.613 -8.895 -4.784 1.00 91.81 94 CYS A O 1
ATOM 769 N N . TRP A 1 95 ? -0.233 -7.307 -3.242 1.00 89.94 95 TRP A N 1
ATOM 770 C CA . TRP A 1 95 ? 0.867 -8.009 -2.580 1.00 89.94 95 TRP A CA 1
ATOM 771 C C . TRP A 1 95 ? 0.530 -8.254 -1.110 1.00 89.94 95 TRP A C 1
ATOM 773 O O . TRP A 1 95 ? 0.460 -7.330 -0.302 1.00 89.94 95 TRP A O 1
ATOM 783 N N . PHE A 1 96 ? 0.336 -9.525 -0.767 1.00 86.31 96 PHE A N 1
ATOM 784 C CA . PHE A 1 96 ? 0.039 -9.964 0.589 1.00 86.31 96 PHE A CA 1
ATOM 785 C C . PHE A 1 96 ? 1.236 -9.843 1.526 1.00 86.31 96 PHE A C 1
ATOM 787 O O . PHE A 1 96 ? 2.344 -10.282 1.216 1.00 86.31 96 PHE A O 1
ATOM 794 N N . SER A 1 97 ? 0.984 -9.293 2.709 1.00 82.56 97 SER A N 1
ATOM 795 C CA . SER A 1 97 ? 1.969 -9.189 3.773 1.00 82.56 97 SER A CA 1
ATOM 796 C C . SER A 1 97 ? 1.296 -9.275 5.143 1.00 82.56 97 SER A C 1
ATOM 798 O O . SER A 1 97 ? 0.073 -9.239 5.288 1.00 82.56 97 SER A O 1
ATOM 800 N N . TYR A 1 98 ? 2.099 -9.457 6.179 1.00 72.19 98 TYR A N 1
ATOM 801 C CA . TYR A 1 98 ? 1.638 -9.435 7.558 1.00 72.19 98 TYR A CA 1
ATOM 802 C C . TYR A 1 98 ? 2.781 -8.984 8.458 1.00 72.19 98 TYR A C 1
ATOM 804 O O . TYR A 1 98 ? 3.959 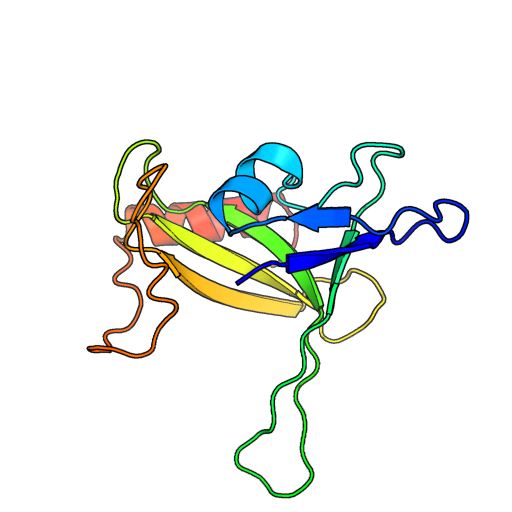-9.137 8.130 1.00 72.19 98 TYR A O 1
ATOM 812 N N . TYR A 1 99 ? 2.436 -8.463 9.628 1.00 71.00 99 TYR A N 1
ATOM 813 C CA . TYR A 1 99 ? 3.386 -8.297 10.721 1.00 71.00 99 TYR A CA 1
ATOM 814 C C . TYR A 1 99 ? 2.925 -9.109 11.932 1.00 71.00 99 TYR A C 1
ATOM 816 O O . TYR A 1 99 ? 1.734 -9.369 12.110 1.00 71.00 99 TYR A O 1
ATOM 824 N N . LYS A 1 100 ? 3.899 -9.556 12.729 1.00 59.53 100 LYS A N 1
ATOM 825 C CA . LYS A 1 100 ? 3.691 -10.333 13.963 1.00 59.53 100 LYS A CA 1
ATOM 826 C C . LYS A 1 100 ? 3.950 -9.521 15.239 1.00 59.53 100 LYS A C 1
ATOM 828 O O . LYS A 1 100 ? 3.652 -10.012 16.320 1.00 59.53 100 LYS A O 1
ATOM 833 N N . ASP A 1 101 ? 4.528 -8.323 15.129 1.00 60.81 101 ASP A N 1
ATOM 834 C CA . ASP A 1 101 ? 4.994 -7.549 16.282 1.00 60.81 101 ASP A CA 1
ATOM 835 C C . ASP A 1 101 ? 4.592 -6.075 16.152 1.00 60.81 101 ASP A C 1
ATOM 837 O O . ASP A 1 101 ? 5.021 -5.387 15.224 1.00 60.81 101 ASP A O 1
ATOM 841 N N . LEU A 1 102 ? 3.734 -5.631 17.072 1.00 58.78 102 LEU A N 1
ATOM 842 C CA . LEU A 1 102 ? 3.168 -4.281 17.158 1.00 58.78 102 LEU A CA 1
ATOM 843 C C . LEU A 1 102 ? 3.713 -3.463 18.332 1.00 58.78 102 LEU A C 1
ATOM 845 O O . LEU A 1 102 ? 3.229 -2.359 18.579 1.00 58.78 102 LEU A O 1
ATOM 849 N N . ARG A 1 103 ? 4.664 -4.003 19.099 1.00 62.75 103 ARG A N 1
ATOM 850 C CA . ARG A 1 103 ? 5.147 -3.347 20.317 1.00 62.75 103 ARG A CA 1
ATOM 851 C C . ARG A 1 103 ? 5.797 -1.999 19.989 1.00 62.75 103 ARG A C 1
ATOM 853 O O . ARG A 1 103 ? 6.537 -1.880 19.013 1.00 62.75 103 ARG A O 1
ATOM 860 N N . SER A 1 104 ? 5.526 -0.997 20.827 1.00 53.09 104 SER A N 1
ATOM 861 C CA . SER A 1 104 ?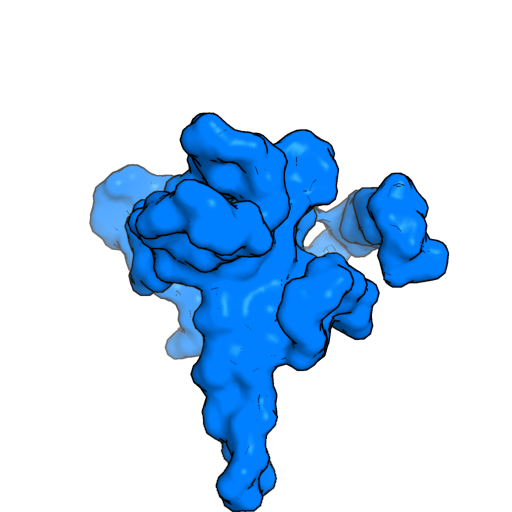 6.027 0.379 20.689 1.00 53.09 104 SER A CA 1
ATOM 862 C C . SER A 1 104 ? 7.543 0.497 20.895 1.00 53.09 104 SER A C 1
ATOM 864 O O . SER A 1 104 ? 8.165 1.402 20.342 1.00 53.09 104 SER A O 1
ATOM 866 N N . SER A 1 105 ? 8.153 -0.435 21.630 1.00 51.66 105 SER A N 1
ATOM 867 C CA . SER A 1 105 ? 9.603 -0.567 21.797 1.00 51.66 105 SER A CA 1
ATOM 868 C C . SER A 1 105 ? 10.018 -2.044 21.818 1.00 51.66 105 SER A C 1
ATOM 870 O O . SER A 1 105 ? 9.222 -2.931 22.129 1.00 51.66 105 SER A O 1
ATOM 872 N N . GLY A 1 106 ? 11.255 -2.335 21.398 1.00 51.66 106 GLY A N 1
ATOM 873 C CA . GLY A 1 106 ? 11.827 -3.693 21.394 1.00 51.66 106 GLY A CA 1
ATOM 874 C C . GLY A 1 106 ? 11.204 -4.685 20.399 1.00 51.66 106 GLY A C 1
ATOM 875 O O . GLY A 1 106 ? 11.700 -5.804 20.253 1.00 51.66 106 GLY A O 1
ATOM 876 N N . GLY A 1 107 ? 10.140 -4.293 19.694 1.00 53.41 107 GLY A N 1
ATOM 877 C CA . GLY A 1 107 ? 9.492 -5.125 18.693 1.00 53.41 107 GLY A CA 1
ATOM 878 C C . GLY A 1 107 ? 10.353 -5.292 17.440 1.00 53.41 107 GLY A C 1
ATOM 879 O O . GLY A 1 107 ? 10.828 -4.314 16.860 1.00 53.41 107 GLY A O 1
ATOM 880 N N . ARG A 1 108 ? 10.553 -6.532 16.983 1.00 51.00 108 ARG A N 1
ATOM 881 C CA . ARG A 1 108 ? 11.229 -6.808 15.707 1.00 51.00 108 ARG A CA 1
ATOM 882 C C . ARG A 1 108 ? 10.171 -7.110 14.656 1.00 51.00 108 ARG A C 1
ATOM 884 O O . ARG A 1 108 ? 9.522 -8.153 14.690 1.00 51.00 108 ARG A O 1
ATOM 891 N N . LEU A 1 109 ? 10.047 -6.216 13.674 1.00 50.88 109 LEU A N 1
ATOM 892 C CA . LEU A 1 109 ? 9.322 -6.478 12.431 1.00 50.88 109 LEU A CA 1
ATOM 893 C C . LEU A 1 109 ? 9.946 -7.689 11.729 1.00 50.88 109 LEU A C 1
ATOM 895 O O . LEU A 1 109 ? 10.890 -7.550 10.953 1.00 50.88 109 LEU 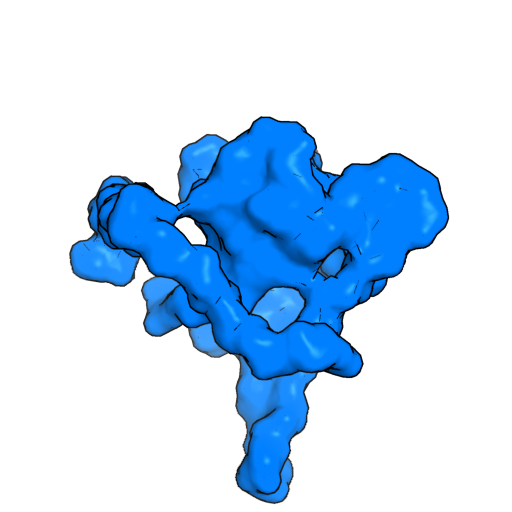A O 1
ATOM 899 N N . LYS A 1 110 ? 9.406 -8.886 11.980 1.00 50.44 110 LYS A N 1
ATOM 900 C CA . LYS A 1 110 ? 9.621 -10.041 11.107 1.00 50.44 110 LYS A CA 1
ATOM 901 C C . LYS A 1 110 ? 8.806 -9.825 9.836 1.00 50.44 110 LYS A C 1
ATOM 903 O O . LYS A 1 110 ? 7.713 -10.362 9.687 1.00 50.44 110 LYS A O 1
ATOM 908 N N . LEU A 1 111 ? 9.351 -9.023 8.928 1.00 48.75 111 LEU A N 1
ATOM 909 C CA . LEU A 1 111 ? 9.013 -9.120 7.516 1.00 48.75 111 LEU A CA 1
ATOM 910 C C . LEU A 1 111 ? 9.629 -10.436 7.029 1.00 48.75 111 LEU A C 1
ATOM 912 O O . LEU A 1 111 ? 10.828 -10.505 6.812 1.00 48.75 111 LEU A O 1
ATOM 916 N N . GLY A 1 112 ? 8.828 -11.500 7.015 1.00 45.44 112 GLY A N 1
ATOM 917 C CA . GLY A 1 112 ? 9.009 -12.677 6.158 1.00 45.44 112 GLY A CA 1
ATOM 918 C C . GLY A 1 112 ? 10.408 -13.275 5.936 1.00 45.44 112 GLY A C 1
ATOM 919 O O . GLY A 1 112 ? 10.683 -13.626 4.800 1.00 45.44 112 GLY A O 1
ATOM 920 N N . TYR A 1 113 ? 11.253 -13.473 6.958 1.00 41.97 113 TYR A N 1
ATOM 921 C CA . TYR A 1 113 ? 12.488 -14.279 6.811 1.00 41.97 113 TYR A CA 1
ATOM 922 C C . TYR A 1 113 ? 12.745 -15.248 7.985 1.00 41.97 113 TYR A C 1
ATOM 924 O O . TYR A 1 113 ? 13.877 -15.490 8.384 1.00 41.97 113 TYR A O 1
ATOM 932 N N . GLY A 1 114 ? 11.689 -15.800 8.589 1.00 41.34 114 GLY A N 1
ATOM 933 C CA . GLY A 1 114 ? 11.803 -16.897 9.561 1.00 41.34 114 GLY A CA 1
ATOM 934 C C . GLY A 1 114 ? 10.436 -17.506 9.870 1.00 41.34 114 GLY A C 1
ATOM 935 O O . GLY A 1 114 ? 9.447 -16.767 9.848 1.00 41.34 114 GLY A O 1
ATOM 936 N N . PRO A 1 115 ? 10.381 -18.809 10.204 1.00 40.16 115 PRO A N 1
ATOM 937 C CA . PRO A 1 115 ? 9.493 -19.795 9.558 1.00 40.16 115 PRO A CA 1
ATOM 938 C C . PRO A 1 115 ? 8.111 -19.166 9.277 1.00 40.16 115 PRO A C 1
ATOM 940 O O . PRO A 1 115 ? 7.286 -19.000 10.173 1.00 40.16 115 PRO A O 1
ATOM 943 N N . GLY A 1 116 ? 7.863 -18.572 8.109 1.00 46.03 116 GLY A N 1
ATOM 944 C CA . GLY A 1 116 ? 8.067 -19.100 6.760 1.00 46.03 116 GLY A CA 1
ATOM 945 C C . GLY A 1 116 ? 6.734 -19.542 6.139 1.00 46.03 116 GLY A C 1
ATOM 946 O O . GLY A 1 116 ? 6.708 -19.956 4.992 1.00 46.03 116 GLY A O 1
ATOM 947 N N . GLY A 1 117 ? 5.625 -19.466 6.885 1.00 52.44 117 GLY A N 1
ATOM 948 C CA . GLY A 1 117 ? 4.298 -19.776 6.359 1.00 52.44 117 GLY A CA 1
ATOM 949 C C . GLY A 1 117 ? 3.687 -18.602 5.585 1.00 52.44 117 GLY A C 1
ATOM 950 O O . GLY A 1 117 ? 3.904 -17.447 5.970 1.00 52.44 117 GLY A O 1
ATOM 951 N N . PRO A 1 118 ? 2.895 -18.870 4.531 1.00 60.56 118 PRO A N 1
ATOM 952 C CA . PRO A 1 118 ? 2.092 -17.846 3.873 1.00 60.56 118 PRO A CA 1
ATOM 953 C C . PRO A 1 118 ? 1.134 -17.179 4.877 1.00 60.56 118 PRO A C 1
ATOM 955 O O . PRO A 1 118 ? 0.838 -17.751 5.934 1.00 60.56 118 PRO A O 1
ATOM 958 N N . PRO A 1 119 ? 0.626 -15.970 4.584 1.00 68.06 119 PRO A N 1
ATOM 959 C CA . PRO A 1 119 ? -0.445 -15.390 5.384 1.00 68.06 119 PRO A CA 1
ATOM 960 C C . PRO A 1 119 ? -1.625 -16.367 5.451 1.00 68.06 119 PRO A C 1
ATOM 962 O O . PRO A 1 119 ? -2.192 -16.731 4.424 1.00 68.06 119 PRO A O 1
ATOM 965 N N . ASN A 1 120 ? -2.003 -16.783 6.662 1.00 75.94 120 ASN A N 1
ATOM 966 C CA . ASN A 1 120 ? -3.198 -17.592 6.868 1.00 75.94 120 ASN A CA 1
ATOM 967 C C . ASN A 1 120 ? -4.395 -16.648 7.030 1.00 75.94 120 ASN A C 1
ATOM 969 O O . ASN A 1 120 ? -4.586 -16.041 8.088 1.00 75.94 120 ASN A O 1
ATOM 973 N N . LEU A 1 121 ? -5.159 -16.485 5.950 1.00 82.56 121 LEU A N 1
ATOM 974 C CA . LEU A 1 121 ? -6.347 -15.642 5.920 1.00 82.56 121 LEU A CA 1
ATOM 975 C C . LEU A 1 121 ? -7.597 -16.474 6.199 1.00 82.56 121 LEU A C 1
ATOM 977 O O . LEU A 1 121 ? -7.909 -17.427 5.489 1.00 82.56 121 LEU A O 1
ATOM 981 N N . ARG A 1 122 ? -8.380 -16.055 7.192 1.00 86.81 122 ARG A N 1
ATOM 982 C CA . ARG A 1 122 ? -9.724 -16.595 7.420 1.00 86.81 122 ARG A CA 1
ATOM 983 C C . ARG A 1 122 ? -10.650 -16.176 6.275 1.00 86.81 122 ARG A C 1
ATOM 985 O O . ARG A 1 122 ? -10.515 -15.080 5.736 1.00 86.81 122 ARG A O 1
ATOM 992 N N . MET A 1 123 ? -11.690 -16.963 6.000 1.00 91.19 123 MET A N 1
ATOM 993 C CA . MET A 1 123 ? -12.692 -16.635 4.968 1.00 91.19 123 MET A CA 1
ATOM 994 C C . MET A 1 123 ? -13.308 -15.239 5.135 1.00 91.19 123 MET A C 1
ATOM 996 O O . MET A 1 123 ? -13.522 -14.536 4.152 1.00 91.19 123 MET A O 1
ATOM 1000 N N . LYS A 1 124 ? -13.532 -14.786 6.378 1.00 90.94 124 LYS A N 1
ATOM 1001 C CA . LYS A 1 124 ? -14.007 -13.417 6.658 1.00 90.94 124 LYS A CA 1
ATOM 1002 C C . LYS A 1 124 ? -13.037 -12.341 6.143 1.00 90.94 124 LYS A C 1
ATOM 1004 O O . L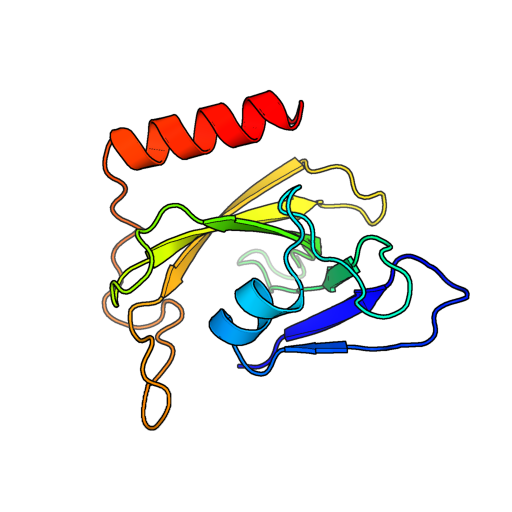YS A 1 124 ? -13.481 -11.310 5.657 1.00 90.94 124 LYS A O 1
ATOM 1009 N N . GLN A 1 125 ? -11.731 -12.588 6.220 1.00 89.88 125 GLN A N 1
ATOM 1010 C CA . GLN A 1 125 ? -10.690 -11.662 5.764 1.00 89.88 125 GLN A CA 1
ATOM 1011 C C . GLN A 1 125 ? -10.587 -11.647 4.239 1.00 89.88 125 GLN A C 1
ATOM 1013 O O . GLN A 1 125 ? -10.442 -10.580 3.655 1.00 89.88 125 GLN A O 1
ATOM 1018 N N . ILE A 1 126 ? -10.733 -12.809 3.597 1.00 90.75 126 ILE A N 1
ATOM 1019 C CA . ILE A 1 126 ? -10.796 -12.913 2.133 1.00 90.75 126 ILE A CA 1
ATOM 1020 C C . ILE A 1 126 ? -12.028 -12.172 1.601 1.00 90.75 126 ILE A C 1
ATOM 1022 O O . ILE A 1 126 ? -11.904 -11.345 0.705 1.00 90.75 126 ILE A O 1
ATOM 1026 N N . LYS A 1 127 ? -13.207 -12.395 2.197 1.00 93.31 127 LYS A N 1
ATOM 1027 C CA . LYS A 1 127 ? -14.434 -11.667 1.834 1.00 93.31 127 LYS A CA 1
ATOM 1028 C C . LYS A 1 127 ? -14.280 -10.161 2.021 1.00 93.31 127 LYS A C 1
ATOM 1030 O O . LYS A 1 127 ? -14.653 -9.408 1.130 1.00 93.31 127 LYS A O 1
ATOM 1035 N N . LYS A 1 128 ? -13.691 -9.728 3.144 1.00 92.06 128 LYS A N 1
ATOM 1036 C CA . LYS A 1 128 ? -13.369 -8.314 3.370 1.00 92.06 128 LYS A CA 1
ATOM 1037 C C . LYS A 1 128 ? -12.505 -7.775 2.232 1.00 92.06 128 LYS A C 1
ATOM 1039 O O . LYS A 1 128 ? -12.887 -6.800 1.610 1.00 92.06 128 LYS A O 1
ATOM 1044 N N . MET A 1 129 ? -11.392 -8.439 1.930 1.00 91.88 129 MET A N 1
ATOM 1045 C CA . MET A 1 129 ? -10.485 -8.031 0.859 1.00 91.88 129 MET A CA 1
ATOM 1046 C C . MET A 1 129 ? -11.209 -7.866 -0.484 1.00 91.88 129 MET A C 1
ATOM 1048 O O . MET A 1 129 ? -11.057 -6.836 -1.127 1.00 91.88 129 MET A O 1
ATOM 1052 N N . ILE A 1 130 ? -12.010 -8.855 -0.890 1.00 92.75 130 ILE A N 1
ATOM 1053 C CA . ILE A 1 130 ? -12.764 -8.812 -2.152 1.00 92.75 130 ILE A CA 1
ATOM 1054 C C . ILE A 1 130 ? -13.748 -7.636 -2.164 1.00 92.75 130 ILE A C 1
ATOM 1056 O O . ILE A 1 130 ? -13.833 -6.923 -3.160 1.00 92.75 130 ILE A O 1
ATOM 1060 N N . ASN A 1 131 ? -14.465 -7.406 -1.061 1.00 94.00 131 ASN A N 1
ATOM 1061 C CA . ASN A 1 131 ? -15.419 -6.304 -0.963 1.00 94.00 131 ASN A CA 1
ATOM 1062 C C . ASN A 1 131 ? -14.737 -4.936 -1.082 1.00 94.00 131 ASN A C 1
ATOM 1064 O O . ASN A 1 131 ? -15.235 -4.087 -1.813 1.00 94.00 131 ASN A O 1
ATOM 1068 N N . GLU A 1 132 ? -13.600 -4.740 -0.412 1.00 93.69 132 GLU A N 1
ATOM 1069 C CA . GLU A 1 132 ? -12.819 -3.498 -0.500 1.00 93.69 132 GLU A CA 1
ATOM 1070 C C . GLU A 1 132 ? -12.333 -3.274 -1.942 1.00 93.69 132 GLU A C 1
ATOM 1072 O O . GLU A 1 132 ? -12.557 -2.214 -2.515 1.00 93.69 132 GLU A O 1
ATOM 1077 N N . LEU A 1 133 ? -11.767 -4.301 -2.590 1.00 92.12 133 LEU A N 1
ATOM 1078 C CA . LEU A 1 133 ? -11.319 -4.206 -3.988 1.00 92.12 133 LEU A CA 1
ATOM 1079 C C . LEU A 1 133 ? -12.467 -3.878 -4.957 1.00 92.12 133 LEU A C 1
ATOM 1081 O O . LEU A 1 133 ? -12.280 -3.087 -5.882 1.00 92.12 133 LEU A O 1
ATOM 1085 N N . LYS A 1 134 ? -13.657 -4.445 -4.724 1.00 92.44 134 LYS A N 1
ATOM 1086 C CA . LYS A 1 134 ? -14.863 -4.148 -5.505 1.00 92.44 134 LYS A CA 1
ATOM 1087 C C . LYS A 1 134 ? -15.331 -2.706 -5.303 1.00 92.44 134 LYS A C 1
ATOM 1089 O O . LYS A 1 134 ? -15.646 -2.038 -6.277 1.00 92.44 134 LYS A O 1
ATOM 1094 N N . GLN A 1 135 ? -15.355 -2.211 -4.065 1.00 91.69 135 GLN A N 1
ATOM 1095 C CA . GLN A 1 135 ? -15.724 -0.819 -3.765 1.00 91.69 135 GLN A CA 1
ATOM 1096 C C . GLN A 1 135 ? -14.767 0.190 -4.410 1.00 91.69 135 GLN A C 1
ATOM 1098 O O . GLN A 1 135 ? -15.175 1.293 -4.762 1.00 91.69 135 GLN A O 1
ATOM 1103 N N . MET A 1 136 ? -13.508 -0.201 -4.599 1.00 89.12 136 MET A N 1
ATOM 1104 C CA . MET A 1 136 ? -12.497 0.606 -5.277 1.00 89.12 136 MET A CA 1
ATOM 1105 C C . MET A 1 136 ? -12.553 0.516 -6.812 1.00 89.12 136 MET A C 1
ATOM 1107 O O . MET A 1 136 ? -11.750 1.176 -7.467 1.00 89.12 136 MET A O 1
ATOM 1111 N N . ASN A 1 137 ? -13.456 -0.286 -7.394 1.00 87.25 137 ASN A N 1
ATOM 1112 C CA . ASN A 1 137 ? -13.514 -0.585 -8.832 1.00 87.25 137 ASN A CA 1
ATOM 1113 C C . ASN A 1 137 ? -12.174 -1.109 -9.400 1.00 87.25 137 ASN A C 1
ATOM 1115 O O . ASN A 1 137 ? -11.757 -0.725 -10.491 1.00 87.25 137 ASN A O 1
ATOM 1119 N N . ILE A 1 138 ? -11.469 -1.960 -8.642 1.00 80.81 138 ILE A N 1
ATOM 1120 C CA . ILE A 1 138 ? -10.184 -2.581 -9.043 1.00 80.81 138 ILE A CA 1
ATOM 1121 C C . ILE A 1 138 ? -10.393 -3.993 -9.645 1.00 80.81 138 ILE A C 1
ATOM 1123 O O . ILE A 1 138 ? -9.438 -4.713 -9.938 1.00 80.81 138 ILE A O 1
ATOM 1127 N N . TYR A 1 139 ? -11.643 -4.394 -9.866 1.00 59.72 139 TYR A N 1
ATOM 1128 C CA . TYR A 1 139 ? -12.050 -5.683 -10.423 1.00 59.72 139 TYR A CA 1
ATOM 1129 C C . TYR A 1 139 ? -13.255 -5.500 -11.340 1.00 59.72 139 TYR A C 1
ATOM 1131 O O . TYR A 1 139 ? -14.168 -4.747 -10.926 1.00 59.72 139 TYR A O 1
#

Solvent-accessible surface area (backbone atoms only — not comparable to full-atom values): 8230 Å² total; per-residue (Å²): 115,65,47,61,35,43,49,69,44,84,87,51,83,64,75,47,71,28,70,33,72,67,51,35,50,74,69,26,43,42,98,85,28,32,24,31,34,87,87,73,66,38,54,24,33,31,78,49,77,41,81,48,91,54,87,94,41,70,49,58,44,31,37,35,26,49,50,79,54,39,60,89,93,49,46,62,32,42,32,32,33,37,23,14,79,56,91,81,76,54,66,74,48,75,46,82,50,53,42,63,45,72,54,95,65,95,49,65,76,55,70,86,81,63,96,77,71,75,89,86,74,53,71,72,34,51,53,48,51,54,53,54,40,50,75,68,65,72,109

Radius of gyration: 15.34 Å; Cα contacts (8 Å, |Δi|>4): 244; chains: 1; bounding box: 35×41×37 Å

Sequence (139 aa):
MSFKLTCNNIKCQSCQRAKNIVDLISNYVGNDHFFKCPECSHNMYIKKSFNLQELGRTWEPYLRGIIELGIRGHSYRPFIFLVSRKANNHISSCWFSYYKDLRSSGGRLKLGYGPGGPPNLRMKQIKKMINELKQMNIY

Foldseek 3Di:
DKFWKDFPPPVPPDTDIQPDPVSQCPPAQDPLQFGADPVPRGWIWTWDWDDDPPPPDIQIKIFTGKDWLDDPPALKIKIWTQIDSDPPSQGDDIHIWIFNGDDPPPTDGPGADPPDDGPDHDPSSVVVVVVSCVVSVND